Protein AF-A0A926H135-F1 (afdb_monomer_lite)

Structure (mmCIF, N/CA/C/O backbone):
data_AF-A0A926H135-F1
#
_entry.id   AF-A0A926H135-F1
#
loop_
_atom_site.group_PDB
_atom_site.id
_atom_site.type_symbol
_atom_site.label_atom_id
_atom_site.label_alt_id
_atom_site.label_comp_id
_atom_site.label_asym_id
_atom_site.label_entity_id
_atom_site.label_seq_id
_atom_site.pdbx_PDB_ins_code
_atom_site.Cartn_x
_atom_site.Cartn_y
_atom_site.Cartn_z
_atom_site.occupancy
_atom_site.B_iso_or_equiv
_atom_site.auth_seq_id
_atom_site.auth_comp_id
_atom_site.auth_asym_id
_atom_site.auth_atom_id
_atom_site.pdbx_PDB_model_num
ATOM 1 N N . ALA A 1 1 ? -7.751 11.230 5.668 1.00 73.88 1 ALA A N 1
ATOM 2 C CA . ALA A 1 1 ? -7.944 10.724 4.287 1.00 73.88 1 ALA A CA 1
ATOM 3 C C . ALA A 1 1 ? -6.763 9.843 3.839 1.00 73.88 1 ALA A C 1
ATOM 5 O O . ALA A 1 1 ? -5.646 10.037 4.322 1.00 73.88 1 ALA A O 1
ATOM 6 N N . LEU A 1 2 ? -7.000 8.862 2.954 1.00 80.62 2 LEU A N 1
ATOM 7 C CA . LEU A 1 2 ? -5.951 8.055 2.302 1.00 80.62 2 LEU A CA 1
ATOM 8 C C . LEU A 1 2 ? -5.232 8.890 1.227 1.00 80.62 2 LEU A C 1
ATOM 10 O O . LEU A 1 2 ? -5.936 9.519 0.428 1.00 80.62 2 LEU A O 1
ATOM 14 N N . PRO A 1 3 ? -3.883 8.891 1.180 1.00 86.81 3 PRO A N 1
ATOM 15 C CA . PRO A 1 3 ? -3.137 9.506 0.085 1.00 86.81 3 PRO A CA 1
ATOM 16 C C . PRO A 1 3 ? -3.585 8.945 -1.276 1.00 86.81 3 PRO A C 1
ATOM 18 O O . PRO A 1 3 ? -3.923 7.758 -1.342 1.00 86.81 3 PRO A O 1
ATOM 21 N N . PRO A 1 4 ? -3.573 9.750 -2.356 1.00 89.44 4 PRO A N 1
ATOM 22 C CA . PRO A 1 4 ? -4.076 9.333 -3.669 1.00 89.44 4 PRO A CA 1
ATOM 23 C C . PRO A 1 4 ? -3.443 8.030 -4.170 1.00 89.44 4 PRO A C 1
ATOM 25 O O . PRO A 1 4 ? -4.148 7.124 -4.603 1.00 89.44 4 PRO A O 1
ATOM 28 N N . GLN A 1 5 ? -2.125 7.890 -4.009 1.00 88.50 5 GLN A N 1
ATOM 29 C CA . GLN A 1 5 ? -1.387 6.711 -4.458 1.00 88.50 5 GLN A CA 1
ATOM 30 C C . GLN A 1 5 ? -1.708 5.453 -3.634 1.00 88.50 5 GLN A C 1
ATOM 32 O O . GLN A 1 5 ? -1.896 4.386 -4.210 1.00 88.50 5 GLN A O 1
ATOM 37 N N . CYS A 1 6 ? -1.856 5.568 -2.304 1.00 92.81 6 CYS A N 1
ATOM 38 C CA . CYS A 1 6 ? -2.307 4.447 -1.465 1.00 92.81 6 CYS A CA 1
ATOM 39 C C . CYS A 1 6 ? -3.690 3.958 -1.894 1.00 92.81 6 CYS A C 1
ATOM 41 O O . CYS A 1 6 ? -3.950 2.758 -1.896 1.00 92.81 6 CYS A O 1
ATOM 43 N N . ARG A 1 7 ? -4.585 4.902 -2.209 1.00 94.62 7 ARG A N 1
ATOM 44 C CA . ARG A 1 7 ? -5.959 4.606 -2.612 1.00 94.62 7 ARG A CA 1
ATOM 45 C C . ARG A 1 7 ? -5.978 3.865 -3.940 1.00 94.62 7 ARG A C 1
ATOM 47 O O . ARG A 1 7 ? -6.562 2.795 -3.995 1.00 94.62 7 ARG A O 1
ATOM 54 N N . LEU A 1 8 ? -5.270 4.375 -4.947 1.00 96.06 8 LEU A N 1
ATOM 55 C CA . LEU A 1 8 ? -5.158 3.719 -6.249 1.00 96.06 8 LEU A CA 1
ATOM 56 C C . LEU A 1 8 ? -4.626 2.286 -6.115 1.00 96.06 8 LEU A C 1
ATOM 58 O O . LEU A 1 8 ? -5.244 1.350 -6.610 1.00 96.06 8 LEU A O 1
ATOM 62 N N . ILE A 1 9 ? -3.519 2.106 -5.386 1.00 96.81 9 ILE A N 1
ATOM 63 C CA . ILE A 1 9 ? -2.923 0.785 -5.153 1.00 96.81 9 ILE A CA 1
ATOM 64 C C . ILE A 1 9 ? -3.911 -0.149 -4.438 1.00 96.81 9 ILE A C 1
ATOM 66 O O . ILE A 1 9 ? -4.057 -1.304 -4.830 1.00 96.81 9 ILE A O 1
ATOM 70 N N . PHE A 1 10 ? -4.624 0.343 -3.420 1.00 96.56 10 PHE A N 1
ATOM 71 C CA . PHE A 1 10 ? -5.645 -0.435 -2.720 1.00 96.56 10 PHE A CA 1
ATOM 72 C C . PHE A 1 10 ? -6.780 -0.878 -3.646 1.00 96.56 10 PHE A C 1
ATOM 74 O O . PHE A 1 10 ? -7.153 -2.046 -3.604 1.00 96.56 10 PHE A O 1
ATOM 81 N N . GLN A 1 11 ? -7.291 0.009 -4.500 1.00 96.88 11 GL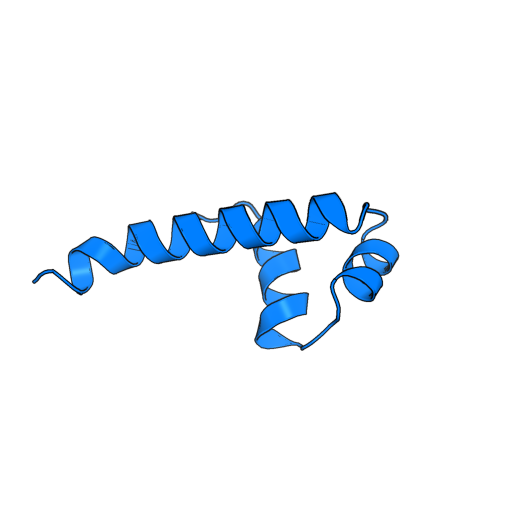N A N 1
ATOM 82 C CA . GLN A 1 11 ? -8.369 -0.319 -5.435 1.00 96.88 11 GLN A CA 1
ATOM 83 C C . GLN A 1 11 ? -7.928 -1.364 -6.463 1.00 96.88 11 GLN A C 1
ATOM 85 O O . GLN A 1 11 ? -8.618 -2.363 -6.652 1.00 96.88 11 GLN A O 1
ATOM 90 N N . LEU A 1 12 ? -6.745 -1.198 -7.064 1.00 97.75 12 LEU A N 1
ATOM 91 C CA . LEU A 1 12 ? -6.204 -2.170 -8.019 1.00 97.75 12 LEU A CA 1
ATOM 92 C C . LEU A 1 12 ? -6.077 -3.567 -7.389 1.00 97.75 12 LEU A C 1
ATOM 94 O O . LEU A 1 12 ? -6.500 -4.558 -7.973 1.00 97.75 12 LEU A O 1
ATOM 98 N N . VAL A 1 13 ? -5.558 -3.647 -6.163 1.00 97.38 13 VAL A N 1
ATOM 99 C CA . VAL A 1 13 ? -5.334 -4.928 -5.479 1.00 97.38 13 VAL A CA 1
ATOM 100 C C . VAL A 1 13 ? -6.621 -5.547 -4.923 1.00 97.38 13 VAL A C 1
ATOM 102 O O . VAL A 1 13 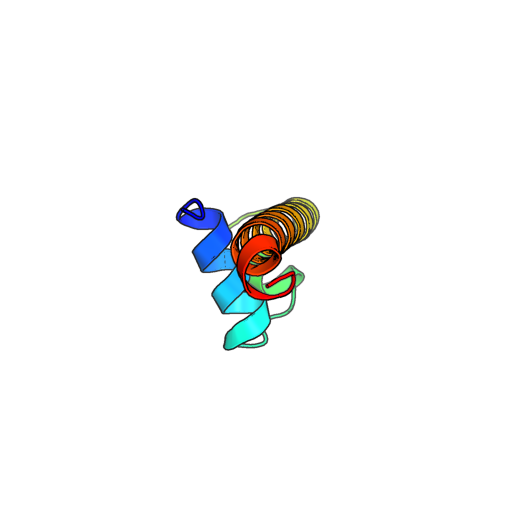? -6.822 -6.754 -5.036 1.00 97.38 13 VAL A O 1
ATOM 105 N N . LYS A 1 14 ? -7.463 -4.766 -4.237 1.00 95.25 14 LYS A N 1
ATOM 106 C CA . LYS A 1 14 ? -8.591 -5.287 -3.442 1.00 95.25 14 LYS A CA 1
ATOM 107 C C . LYS A 1 14 ? -9.932 -5.229 -4.157 1.00 95.25 14 LYS A C 1
ATOM 109 O O . LYS A 1 14 ? -10.756 -6.099 -3.903 1.00 95.25 14 LYS A O 1
ATOM 114 N N . GLU A 1 15 ? -10.150 -4.239 -5.017 1.00 95.25 15 GLU A N 1
ATOM 115 C CA . GLU A 1 15 ? -11.407 -4.098 -5.767 1.00 95.25 15 GLU A CA 1
ATOM 116 C C . GLU A 1 15 ? -11.299 -4.750 -7.147 1.00 95.25 15 GLU A C 1
ATOM 118 O O . GLU A 1 15 ? -12.231 -5.417 -7.583 1.00 95.25 15 GLU A O 1
ATOM 123 N N . GLN A 1 16 ? -10.156 -4.591 -7.819 1.00 97.31 16 GLN A N 1
ATOM 124 C CA . GLN A 1 16 ? -9.950 -5.089 -9.184 1.00 97.31 16 GLN A CA 1
ATOM 125 C C . GLN A 1 16 ? -9.194 -6.426 -9.245 1.00 97.31 16 GLN A C 1
ATOM 127 O O . GLN A 1 16 ? -9.139 -7.047 -10.300 1.00 97.31 16 GLN A O 1
ATOM 132 N N . GLY A 1 17 ? -8.640 -6.893 -8.122 1.00 97.31 17 GLY A N 1
ATOM 133 C CA . GLY A 1 17 ? -8.034 -8.223 -8.010 1.00 97.31 17 GLY A CA 1
ATOM 134 C C . GLY A 1 17 ? -6.649 -8.377 -8.644 1.00 97.31 17 GLY A C 1
ATOM 135 O O . GLY A 1 17 ? -6.183 -9.508 -8.774 1.00 97.31 17 GLY A O 1
ATOM 136 N N . PHE A 1 18 ? -5.970 -7.284 -9.008 1.00 98.31 18 PHE A N 1
ATOM 137 C CA . PHE A 1 18 ? -4.598 -7.356 -9.512 1.00 98.31 18 PHE A CA 1
ATOM 138 C C . PHE A 1 18 ? -3.638 -7.882 -8.440 1.00 98.31 18 PHE A C 1
ATOM 140 O O . PHE A 1 18 ? -3.703 -7.518 -7.259 1.00 98.31 18 PHE A O 1
ATOM 147 N N . SER A 1 19 ? -2.676 -8.696 -8.863 1.00 98.06 19 SER A N 1
ATOM 148 C CA . SER A 1 19 ? -1.565 -9.110 -8.015 1.00 98.06 19 SER A CA 1
ATOM 149 C C . SER A 1 19 ? -0.630 -7.935 -7.717 1.00 98.06 19 SER A C 1
ATOM 151 O O . SER A 1 19 ? -0.553 -6.945 -8.446 1.00 98.06 19 SER A O 1
ATOM 153 N N . TYR A 1 20 ? 0.159 -8.053 -6.647 1.00 97.81 20 TYR A N 1
ATOM 154 C CA . TYR A 1 20 ? 1.090 -6.984 -6.263 1.00 97.81 20 TYR A CA 1
ATOM 155 C C . TYR A 1 20 ? 2.156 -6.742 -7.335 1.00 97.81 20 TYR A C 1
ATOM 157 O O . TYR A 1 20 ? 2.658 -5.628 -7.454 1.00 97.81 20 TYR A O 1
ATOM 165 N N . ARG A 1 21 ? 2.494 -7.784 -8.105 1.00 97.81 21 ARG A N 1
ATOM 166 C CA . ARG A 1 21 ? 3.449 -7.705 -9.208 1.00 97.81 21 ARG A CA 1
ATOM 167 C C . ARG A 1 21 ? 2.869 -6.932 -10.387 1.00 97.81 21 ARG A C 1
ATOM 169 O O . ARG A 1 21 ? 3.518 -6.011 -10.854 1.00 97.81 21 ARG A O 1
ATOM 176 N N . GLU A 1 22 ? 1.637 -7.229 -10.792 1.00 98.19 22 GLU A N 1
ATOM 177 C CA . GLU A 1 22 ? 0.977 -6.494 -11.879 1.00 98.19 22 GLU A CA 1
ATOM 178 C C . GLU A 1 22 ? 0.820 -5.011 -11.536 1.00 98.19 22 GLU A C 1
ATOM 180 O O . GLU A 1 22 ? 1.110 -4.154 -12.362 1.00 98.19 22 GLU A O 1
ATOM 185 N N . VAL A 1 23 ? 0.444 -4.684 -10.296 1.00 98.19 23 VAL A N 1
ATOM 186 C CA . VAL A 1 23 ? 0.360 -3.282 -9.850 1.00 98.19 23 VAL A CA 1
ATOM 187 C C . VAL A 1 23 ? 1.735 -2.611 -9.813 1.00 98.19 23 VAL A C 1
ATOM 189 O O . VAL A 1 23 ? 1.850 -1.434 -10.154 1.00 98.19 23 VAL A O 1
ATOM 192 N N . ALA A 1 24 ? 2.775 -3.336 -9.399 1.00 98.06 24 ALA A N 1
ATOM 193 C CA . ALA A 1 24 ? 4.143 -2.829 -9.400 1.00 98.06 24 ALA A CA 1
ATOM 194 C C . ALA A 1 24 ? 4.610 -2.502 -10.825 1.00 98.06 24 ALA A C 1
ATOM 196 O O . ALA A 1 24 ? 5.121 -1.407 -11.052 1.00 98.06 24 ALA A O 1
ATOM 197 N N . ASP A 1 25 ? 4.349 -3.393 -11.779 1.00 98.19 25 ASP A N 1
ATOM 198 C CA . ASP A 1 25 ? 4.699 -3.203 -13.186 1.00 98.19 25 ASP A CA 1
ATOM 199 C C . ASP A 1 25 ? 3.882 -2.055 -13.817 1.00 98.19 25 ASP A C 1
ATOM 201 O O . ASP A 1 25 ? 4.452 -1.177 -14.465 1.00 98.19 25 ASP A O 1
ATOM 205 N N . LEU A 1 26 ? 2.568 -1.987 -13.556 1.00 97.19 26 LEU A N 1
ATOM 206 C CA . LEU A 1 26 ? 1.672 -0.932 -14.061 1.00 97.19 26 LEU A CA 1
ATOM 207 C C . LEU A 1 26 ? 2.049 0.473 -13.576 1.00 97.19 26 LEU A C 1
ATOM 209 O O . LEU A 1 26 ? 1.891 1.446 -14.311 1.00 97.19 26 LEU A O 1
ATOM 213 N N . LEU A 1 27 ? 2.502 0.593 -12.326 1.00 96.44 27 LEU A N 1
ATOM 214 C CA . LEU A 1 27 ? 2.812 1.881 -11.697 1.00 96.44 27 LEU A CA 1
ATOM 215 C C . LEU A 1 27 ? 4.311 2.204 -11.683 1.00 96.44 27 LEU A C 1
ATOM 217 O O . LEU A 1 27 ? 4.693 3.235 -11.130 1.00 96.44 27 LEU A O 1
ATOM 221 N N . VAL A 1 28 ? 5.150 1.342 -12.268 1.00 96.94 28 VAL A N 1
ATOM 222 C CA . VAL A 1 28 ? 6.618 1.465 -12.267 1.00 96.94 28 VAL A CA 1
ATOM 223 C C . VAL A 1 28 ? 7.163 1.593 -10.833 1.00 96.94 28 VAL A C 1
ATO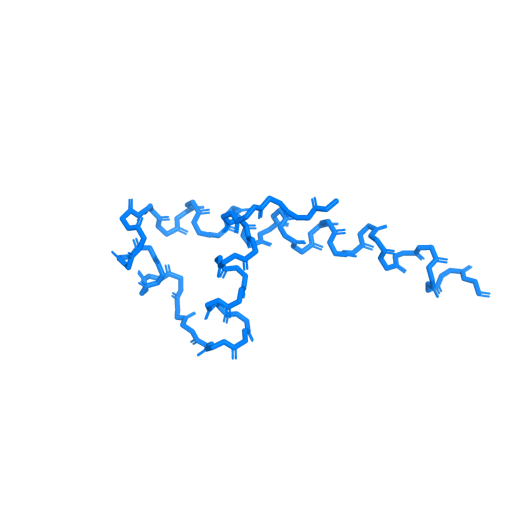M 225 O O . VAL A 1 28 ? 7.926 2.494 -10.483 1.00 96.94 28 VAL A O 1
ATOM 228 N N . LEU A 1 29 ? 6.722 0.684 -9.962 1.00 96.38 29 LEU A N 1
ATOM 229 C CA . LEU A 1 29 ? 7.100 0.590 -8.552 1.00 96.38 29 LEU A CA 1
ATOM 230 C C . LEU A 1 29 ? 7.745 -0.764 -8.254 1.00 96.38 29 LEU A C 1
ATOM 232 O O . LEU A 1 29 ? 7.677 -1.700 -9.040 1.00 96.38 29 LEU A O 1
ATOM 236 N N . SER A 1 30 ? 8.326 -0.905 -7.061 1.00 97.62 30 SER A N 1
ATOM 237 C CA . SER A 1 30 ? 8.699 -2.231 -6.562 1.00 97.62 30 SER A CA 1
ATOM 238 C C . SER A 1 30 ? 7.483 -2.948 -5.949 1.00 97.62 30 SER A C 1
ATOM 240 O O . SER A 1 30 ? 6.653 -2.290 -5.306 1.00 97.62 30 SER A O 1
ATOM 242 N N . PRO A 1 31 ? 7.394 -4.292 -6.021 1.00 97.62 31 PRO A N 1
ATOM 243 C CA . PRO A 1 31 ? 6.366 -5.055 -5.303 1.00 97.62 31 PRO A CA 1
ATOM 244 C C . PRO A 1 31 ? 6.355 -4.769 -3.793 1.00 97.62 31 PRO A C 1
ATOM 246 O O . PRO A 1 31 ? 5.298 -4.736 -3.165 1.00 97.62 31 PRO A O 1
ATOM 249 N N . ARG A 1 32 ? 7.527 -4.472 -3.213 1.00 97.62 32 ARG A N 1
ATOM 250 C CA . ARG A 1 32 ? 7.673 -4.080 -1.805 1.00 97.62 32 ARG A CA 1
ATOM 251 C C . ARG A 1 32 ? 7.014 -2.735 -1.503 1.00 97.62 32 ARG A C 1
ATOM 253 O O . ARG A 1 32 ? 6.422 -2.555 -0.436 1.00 97.62 32 ARG A O 1
ATOM 260 N N . THR A 1 33 ? 7.095 -1.790 -2.438 1.00 96.81 33 THR A N 1
ATOM 261 C CA . THR A 1 33 ? 6.388 -0.511 -2.343 1.00 96.81 33 THR A CA 1
ATOM 262 C C . THR A 1 33 ? 4.884 -0.752 -2.356 1.00 96.81 33 THR A C 1
ATOM 264 O O . THR A 1 33 ? 4.196 -0.232 -1.484 1.00 96.81 33 THR A O 1
ATOM 267 N N . VAL A 1 34 ? 4.376 -1.584 -3.271 1.00 97.62 34 VAL A N 1
ATOM 268 C CA . VAL A 1 34 ? 2.946 -1.937 -3.345 1.00 97.62 34 VAL A CA 1
ATOM 269 C C . VAL A 1 34 ? 2.458 -2.540 -2.025 1.00 97.62 34 VAL A C 1
ATOM 271 O O . VAL A 1 34 ? 1.499 -2.039 -1.440 1.00 97.62 34 VAL A O 1
ATOM 274 N N . GLU A 1 35 ? 3.169 -3.535 -1.494 1.00 97.50 35 GLU A N 1
ATOM 275 C CA . GLU A 1 35 ? 2.869 -4.154 -0.197 1.00 97.50 35 GLU A CA 1
ATOM 276 C C . GLU A 1 35 ? 2.821 -3.118 0.941 1.00 97.50 35 GLU A C 1
ATOM 278 O O . GLU A 1 35 ? 1.869 -3.078 1.725 1.00 97.50 35 GLU A O 1
ATOM 283 N N . THR A 1 36 ? 3.818 -2.230 1.001 1.00 96.94 36 THR A N 1
ATOM 284 C CA . THR A 1 36 ? 3.898 -1.171 2.019 1.00 96.94 36 THR A CA 1
ATOM 285 C C . THR A 1 36 ? 2.703 -0.220 1.929 1.00 96.94 36 THR A C 1
ATOM 287 O O . THR A 1 36 ? 2.091 0.109 2.948 1.00 96.94 36 THR A O 1
ATOM 290 N N . GLN A 1 37 ? 2.334 0.198 0.716 1.00 95.94 37 GLN A N 1
ATOM 291 C CA . GLN A 1 37 ? 1.206 1.101 0.480 1.00 95.94 37 GLN A CA 1
ATOM 292 C C . GLN A 1 37 ? -0.137 0.446 0.843 1.00 95.94 37 GLN A C 1
ATOM 294 O O . GLN A 1 37 ? -0.981 1.105 1.455 1.00 95.94 37 GLN A O 1
ATOM 299 N N . ILE A 1 38 ? -0.313 -0.855 0.574 1.00 96.25 38 I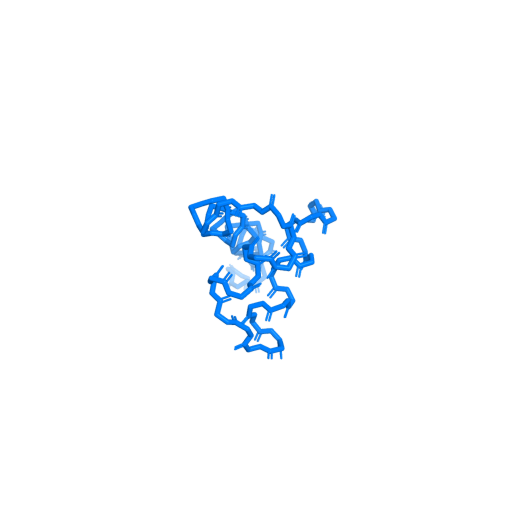LE A N 1
ATOM 300 C CA . ILE A 1 38 ? -1.480 -1.627 1.038 1.00 96.25 38 ILE A CA 1
ATOM 301 C C . ILE A 1 38 ? -1.534 -1.676 2.568 1.00 96.25 38 ILE A C 1
ATOM 303 O O . ILE A 1 38 ? -2.587 -1.419 3.154 1.00 96.25 38 ILE A O 1
ATOM 307 N N . GLY A 1 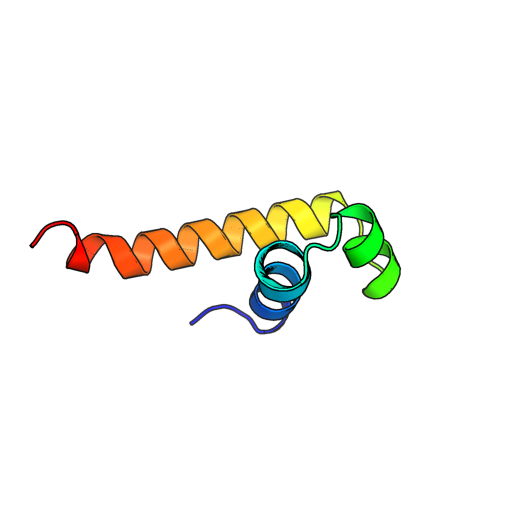39 ? -0.409 -1.949 3.232 1.00 95.50 39 GLY A N 1
ATOM 308 C CA . GLY A 1 39 ? -0.336 -1.965 4.695 1.00 95.50 39 GLY A CA 1
ATOM 309 C C . GLY A 1 39 ? -0.708 -0.616 5.321 1.00 95.50 39 GLY A C 1
ATOM 310 O O . GLY A 1 39 ? -1.476 -0.565 6.284 1.00 95.50 39 GLY A O 1
ATOM 311 N N . ILE A 1 40 ? -0.219 0.491 4.751 1.00 94.62 40 ILE A N 1
ATOM 312 C CA . ILE A 1 40 ? -0.596 1.850 5.170 1.00 94.62 40 ILE A CA 1
ATOM 313 C C . ILE A 1 40 ? -2.094 2.083 4.953 1.00 94.62 40 ILE A C 1
ATOM 315 O O . ILE A 1 40 ? -2.758 2.639 5.833 1.00 94.62 40 ILE A O 1
ATOM 319 N N . ALA A 1 41 ? -2.634 1.649 3.811 1.00 95.06 41 ALA A N 1
ATOM 320 C CA . ALA A 1 41 ? -4.043 1.825 3.499 1.00 95.06 41 ALA A CA 1
ATOM 321 C C . ALA A 1 41 ? -4.944 1.108 4.514 1.00 95.06 41 ALA A C 1
ATOM 323 O O . ALA A 1 41 ? -5.814 1.738 5.118 1.00 95.06 41 ALA A O 1
ATOM 324 N N . LEU A 1 42 ? -4.667 -0.170 4.780 1.00 94.44 42 LEU A N 1
ATOM 325 C CA . LEU A 1 42 ? -5.408 -0.983 5.747 1.00 94.44 42 LEU A CA 1
ATOM 326 C C . LEU A 1 42 ? -5.334 -0.411 7.164 1.00 94.44 42 LEU A C 1
ATOM 328 O O . LEU A 1 42 ? -6.363 -0.301 7.825 1.00 94.44 42 LEU A O 1
ATOM 332 N N . LYS A 1 43 ? -4.151 0.026 7.619 1.00 94.31 43 LYS A N 1
ATOM 333 C CA . LYS A 1 43 ? -3.997 0.665 8.939 1.00 94.31 43 LYS A CA 1
ATOM 334 C C . LYS A 1 43 ? -4.862 1.919 9.072 1.00 94.31 43 LYS A C 1
ATOM 336 O O . LYS A 1 43 ? -5.502 2.108 10.103 1.00 94.31 43 LYS A O 1
ATOM 341 N N . LYS A 1 44 ? -4.910 2.766 8.037 1.00 93.75 44 LYS A N 1
ATOM 342 C CA . LYS A 1 44 ? -5.745 3.979 8.043 1.00 93.75 44 LYS A CA 1
ATOM 343 C C . LYS A 1 44 ? -7.238 3.659 8.026 1.00 93.75 44 LYS A C 1
ATOM 345 O O . LYS A 1 44 ? -7.996 4.331 8.722 1.00 93.75 44 LYS A O 1
ATOM 350 N N . ILE A 1 45 ? -7.653 2.649 7.260 1.00 92.31 45 ILE A N 1
ATOM 351 C CA . ILE A 1 45 ? -9.047 2.186 7.230 1.00 92.31 45 ILE A CA 1
ATOM 352 C C . ILE A 1 45 ? -9.440 1.658 8.612 1.00 92.31 45 ILE A C 1
ATOM 354 O O . ILE A 1 45 ? -10.405 2.144 9.192 1.00 92.31 45 ILE A O 1
ATOM 358 N N . ALA A 1 46 ? -8.644 0.756 9.188 1.00 93.38 46 ALA A N 1
ATOM 359 C CA . ALA A 1 46 ? -8.895 0.193 10.512 1.00 93.38 46 ALA A CA 1
ATOM 360 C C . ALA A 1 46 ? -8.970 1.273 11.604 1.00 93.38 46 ALA A C 1
ATOM 362 O O . ALA A 1 46 ? -9.884 1.253 12.421 1.00 93.38 46 ALA A O 1
ATOM 363 N N . ALA A 1 47 ? -8.063 2.255 11.591 1.00 93.81 47 ALA A N 1
ATOM 364 C CA . ALA A 1 47 ? -8.097 3.375 12.534 1.00 93.81 47 ALA A CA 1
ATOM 365 C C . ALA A 1 47 ? -9.358 4.246 12.390 1.00 93.81 47 ALA A C 1
ATOM 367 O O . ALA A 1 47 ? -9.815 4.818 13.371 1.00 93.81 47 ALA A O 1
ATOM 368 N N . THR A 1 48 ? -9.917 4.338 11.179 1.00 92.88 48 THR A N 1
ATOM 369 C CA . THR A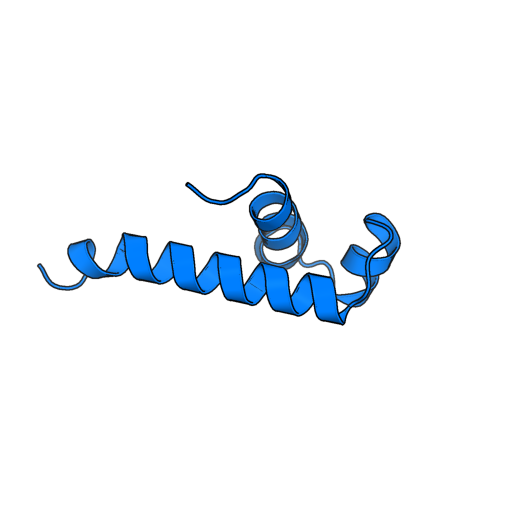 1 48 ? -11.156 5.087 10.914 1.00 92.88 48 THR A CA 1
ATOM 370 C C . THR A 1 48 ? -12.393 4.303 11.351 1.00 92.88 48 THR A C 1
ATOM 372 O O . THR A 1 48 ? -13.351 4.899 11.824 1.00 92.88 48 THR A O 1
ATOM 375 N N . LEU A 1 49 ? -12.374 2.974 11.205 1.00 93.12 49 LEU A N 1
ATOM 376 C CA . LEU A 1 49 ? -13.482 2.103 11.603 1.00 93.12 49 LEU A CA 1
ATOM 377 C C . LEU A 1 49 ? -13.520 1.833 13.109 1.00 93.12 49 LEU A C 1
ATOM 379 O O . LEU A 1 49 ? -14.600 1.631 13.646 1.00 93.12 49 LEU A O 1
ATOM 383 N N . ARG A 1 50 ? -12.371 1.844 13.797 1.00 94.00 50 ARG A N 1
ATOM 384 C CA . ARG A 1 50 ? -12.275 1.510 15.228 1.00 94.00 50 ARG A CA 1
ATOM 385 C C . ARG A 1 50 ? -13.313 2.236 16.106 1.00 94.00 50 ARG A C 1
ATOM 387 O O . ARG A 1 50 ? -14.030 1.532 16.807 1.00 94.00 50 ARG A O 1
ATOM 394 N N . PRO A 1 51 ? -13.492 3.570 16.028 1.00 92.06 51 PRO A N 1
ATOM 395 C CA . PRO A 1 51 ? -14.475 4.261 16.867 1.00 92.06 51 PRO A CA 1
ATOM 396 C C . PRO A 1 51 ? -15.933 3.864 16.590 1.00 92.06 51 PRO A C 1
ATOM 398 O O . PRO A 1 51 ? -16.780 4.073 17.444 1.00 92.06 51 PRO A O 1
ATOM 401 N N . LEU A 1 52 ? -16.230 3.326 15.402 1.00 91.56 52 LEU A N 1
ATOM 402 C CA . LEU A 1 52 ? -17.575 2.894 15.000 1.00 91.56 52 LEU A CA 1
ATOM 403 C C . LEU A 1 52 ? -17.890 1.457 15.433 1.00 91.56 52 LEU A C 1
ATOM 405 O O . LEU A 1 52 ? -19.042 1.045 15.389 1.00 91.56 52 LEU A O 1
ATOM 409 N N . LEU A 1 53 ? -16.860 0.672 15.755 1.00 89.00 53 LEU A N 1
ATOM 410 C CA . LEU A 1 53 ? -16.992 -0.724 16.177 1.00 89.00 53 LEU A CA 1
ATOM 411 C C . LEU A 1 53 ? -16.948 -0.872 17.704 1.00 89.00 53 LEU A C 1
ATOM 413 O O . LEU A 1 53 ? -17.354 -1.906 18.222 1.00 89.00 53 LEU A O 1
ATOM 417 N N . GLU A 1 54 ? -16.431 0.136 18.409 1.00 83.00 54 GLU A N 1
ATOM 418 C CA . GLU A 1 54 ? -16.292 0.173 19.873 1.00 83.00 54 GLU A CA 1
ATOM 419 C C . GLU A 1 54 ? -17.452 0.920 20.572 1.00 83.00 54 GLU A C 1
ATOM 421 O O . GLU A 1 54 ? -17.388 1.158 21.778 1.00 83.00 54 GLU A O 1
ATOM 426 N N . SER A 1 55 ? -18.500 1.284 19.824 1.00 58.59 55 SER A N 1
ATOM 427 C CA . SER A 1 55 ? -19.743 1.917 20.299 1.00 58.59 55 SER A CA 1
ATOM 428 C C . SER A 1 55 ? -20.903 0.932 20.340 1.00 58.59 55 SER A C 1
ATOM 430 O O . SER A 1 55 ? -21.657 0.955 21.336 1.00 58.59 55 SER A O 1
#

Radius of gyration: 12.27 Å; chains: 1; bounding box: 28×20×34 Å

Sequence (55 aa):
ALPPQCRLIFQLVKEQGFSYREVADLLVLSPRTVETQIGIALKKIAATLRPLLES

Secondary structure (DSSP, 8-state):
---HHHHHHHIIIIIS---HHHHHHHHT--HHHHHHHHHHHHHHHHHHHHHHH--

pLDDT: mean 93.82, std 6.66, range [58.59, 98.31]

Foldseek 3Di:
DQDPVLVVLCCCCPVVPDDLVVVCVVVVHDSVVSVVSPVVSVVVVCVVCVVVVVD